Protein AF-A0A4U9WGD2-F1 (afdb_monomer_lite)

pLDDT: mean 89.53, std 11.62, range [39.44, 96.56]

Sequence (68 aa):
MALFHQLLDEQICLTPGTLYSPSGRYHNGLRLSCCYPFNARYTQALARVGAKACEMSGLPAGIAQGEE

Secondary structure (DSSP, 8-state):
-HHHHHHHHTT---EEGGGG-TT---TT-EE--TTS---HHHHHHHHHHHHHHHHHH-PPPPP-S---

Foldseek 3Di:
DVLQVVLVVVVLHWAQPLVVPPPSPRNVDIHDDPPDPPDPVNVVSVVVSQVVVCVVVVNDRDDPDDDD

Structure (mmCIF, N/CA/C/O backbone):
data_AF-A0A4U9WGD2-F1
#
_entry.id   AF-A0A4U9WGD2-F1
#
loop_
_atom_site.group_PDB
_atom_site.id
_atom_site.type_symbol
_atom_site.label_atom_id
_atom_site.label_alt_id
_atom_site.label_comp_id
_atom_site.label_asym_id
_atom_site.label_entity_id
_atom_site.label_seq_id
_atom_site.pdbx_PDB_ins_code
_atom_site.Cartn_x
_atom_site.Cartn_y
_atom_site.Cartn_z
_atom_site.occupancy
_atom_site.B_iso_or_equiv
_atom_site.auth_seq_id
_atom_site.auth_comp_id
_atom_site.auth_asym_id
_atom_site.auth_atom_id
_atom_site.pdbx_PDB_model_num
ATOM 1 N N . MET A 1 1 ? -9.368 -2.393 7.211 1.00 83.69 1 MET A N 1
ATOM 2 C CA . MET A 1 1 ? -8.746 -3.744 7.222 1.00 83.69 1 MET A CA 1
ATOM 3 C C . MET A 1 1 ? -9.079 -4.615 6.007 1.00 83.69 1 MET A C 1
ATOM 5 O O . MET A 1 1 ? -8.191 -5.329 5.570 1.00 83.69 1 MET A O 1
ATOM 9 N N . ALA A 1 2 ? -10.279 -4.557 5.411 1.00 93.38 2 ALA A N 1
ATOM 10 C CA . ALA A 1 2 ? -10.623 -5.395 4.247 1.00 93.38 2 ALA A CA 1
ATOM 11 C C . ALA A 1 2 ? -9.642 -5.270 3.056 1.00 93.38 2 ALA A C 1
ATOM 13 O O . ALA A 1 2 ? -9.212 -6.284 2.519 1.00 93.38 2 ALA A O 1
ATOM 14 N N . LEU A 1 3 ? -9.220 -4.045 2.710 1.00 94.62 3 LEU A N 1
ATOM 15 C CA . LEU A 1 3 ? -8.247 -3.803 1.635 1.00 94.62 3 LEU A CA 1
ATOM 16 C C . LEU A 1 3 ? -6.897 -4.496 1.893 1.00 94.62 3 LEU A C 1
ATOM 18 O O . LEU A 1 3 ? -6.321 -5.073 0.982 1.00 94.62 3 LEU A O 1
ATOM 22 N N . PHE A 1 4 ? -6.410 -4.474 3.139 1.00 95.31 4 PHE A N 1
ATOM 23 C CA . PHE A 1 4 ? -5.157 -5.138 3.514 1.00 95.31 4 PHE A CA 1
ATOM 24 C C . PHE A 1 4 ? -5.223 -6.650 3.270 1.00 95.31 4 PHE A C 1
ATOM 26 O O . PHE A 1 4 ? -4.312 -7.198 2.662 1.00 95.31 4 PHE A O 1
ATOM 33 N N . HIS A 1 5 ? -6.307 -7.305 3.698 1.00 94.75 5 HIS A N 1
ATOM 34 C CA . HIS A 1 5 ? -6.463 -8.748 3.513 1.00 94.75 5 HIS A CA 1
ATOM 35 C C . HIS A 1 5 ? -6.554 -9.132 2.032 1.00 94.75 5 HIS A C 1
ATOM 37 O O . HIS A 1 5 ? -5.836 -10.024 1.603 1.00 94.75 5 HIS A O 1
ATOM 43 N N . GLN A 1 6 ? -7.341 -8.402 1.234 1.00 95.88 6 GLN A N 1
ATOM 44 C CA . GLN A 1 6 ? -7.460 -8.686 -0.202 1.00 95.88 6 GLN A CA 1
ATOM 45 C C . GLN A 1 6 ? -6.129 -8.517 -0.948 1.00 95.88 6 GLN A C 1
ATOM 47 O O . GLN A 1 6 ? -5.796 -9.316 -1.815 1.00 95.88 6 GLN A O 1
ATOM 52 N N . LEU A 1 7 ? -5.337 -7.500 -0.599 1.00 96.38 7 LEU A N 1
ATOM 53 C CA . LEU A 1 7 ? -4.026 -7.289 -1.217 1.00 96.38 7 LEU A CA 1
ATOM 54 C C . LEU A 1 7 ? -2.994 -8.332 -0.777 1.00 96.38 7 LEU A C 1
ATOM 56 O O . LEU A 1 7 ? -2.135 -8.711 -1.571 1.00 96.38 7 LEU A O 1
ATOM 60 N N . LEU A 1 8 ? -3.090 -8.827 0.460 1.00 95.44 8 LEU A N 1
ATOM 61 C CA . LEU A 1 8 ? -2.241 -9.915 0.934 1.00 95.44 8 LEU A CA 1
ATOM 62 C C . LEU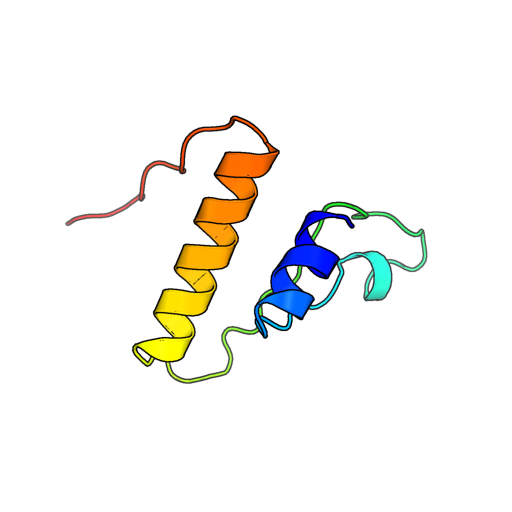 A 1 8 ? -2.486 -11.202 0.131 1.00 95.44 8 LEU A C 1
ATOM 64 O O . LEU A 1 8 ? -1.519 -11.863 -0.251 1.00 95.44 8 LEU A O 1
ATOM 68 N N . ASP A 1 9 ? -3.746 -11.505 -0.194 1.00 96.56 9 ASP A N 1
ATOM 69 C CA . ASP A 1 9 ? -4.110 -12.635 -1.060 1.00 96.56 9 ASP A CA 1
ATOM 70 C C . ASP A 1 9 ? -3.515 -12.478 -2.474 1.00 96.56 9 ASP A C 1
ATOM 72 O O . ASP A 1 9 ? -3.042 -13.447 -3.070 1.00 96.56 9 ASP A O 1
ATOM 76 N N . GLU A 1 10 ? -3.425 -11.241 -2.975 1.00 96.19 10 GLU A N 1
ATOM 77 C CA . GLU A 1 10 ? -2.761 -10.886 -4.240 1.00 96.19 10 GLU A CA 1
ATOM 78 C C . GLU A 1 10 ? -1.218 -10.829 -4.148 1.00 96.19 10 GLU A C 1
ATOM 80 O O . GLU A 1 10 ? -0.552 -10.398 -5.092 1.00 96.19 10 GLU A O 1
ATOM 85 N N . GLN A 1 11 ? -0.616 -11.266 -3.034 1.00 95.75 11 GLN A N 1
ATOM 86 C CA . GLN A 1 11 ? 0.836 -11.218 -2.785 1.00 95.75 11 GLN A CA 1
ATOM 87 C C . GLN A 1 11 ? 1.417 -9.788 -2.758 1.00 95.75 11 GLN A C 1
ATOM 89 O O . GLN A 1 11 ? 2.611 -9.572 -3.011 1.00 95.75 11 GLN A O 1
ATOM 94 N N . ILE A 1 12 ? 0.586 -8.803 -2.410 1.00 95.88 12 ILE A N 1
ATOM 95 C CA . ILE A 1 12 ? 0.963 -7.405 -2.191 1.00 95.88 12 ILE A CA 1
ATOM 96 C C . ILE A 1 12 ? 0.963 -7.141 -0.682 1.00 95.88 12 ILE A C 1
ATOM 98 O O . ILE A 1 12 ? -0.057 -6.845 -0.062 1.00 95.88 12 ILE A O 1
ATOM 102 N N . CYS A 1 13 ? 2.143 -7.258 -0.071 1.00 93.81 13 CYS A N 1
ATOM 103 C CA . CYS A 1 13 ? 2.310 -7.077 1.368 1.00 93.81 13 CYS A CA 1
ATOM 104 C C . CYS A 1 13 ? 2.438 -5.591 1.736 1.00 93.81 13 CYS A C 1
ATOM 106 O O . CYS A 1 13 ? 3.342 -4.900 1.263 1.00 93.81 13 CYS A O 1
ATOM 108 N N . LEU A 1 14 ? 1.554 -5.123 2.617 1.00 93.75 14 LEU A N 1
ATOM 109 C CA . LEU A 1 14 ? 1.525 -3.768 3.174 1.00 93.75 14 LEU A CA 1
ATOM 110 C C . LEU A 1 14 ? 1.488 -3.841 4.701 1.00 93.75 14 LEU A C 1
ATOM 112 O O . LEU A 1 14 ? 1.115 -4.868 5.260 1.00 93.75 14 LEU A O 1
ATOM 116 N N . THR A 1 15 ? 1.817 -2.757 5.403 1.00 94.62 15 THR A N 1
ATOM 117 C CA . THR A 1 15 ? 1.682 -2.740 6.869 1.00 94.62 15 THR A CA 1
ATOM 118 C C . THR A 1 15 ? 0.403 -2.011 7.295 1.00 94.62 15 THR A C 1
ATOM 120 O O . THR A 1 15 ? 0.215 -0.856 6.898 1.00 94.62 15 THR A O 1
ATOM 123 N N . PRO A 1 16 ? -0.481 -2.627 8.104 1.00 94.38 16 PRO A N 1
ATOM 124 C CA . PRO A 1 16 ? -1.675 -1.955 8.612 1.00 94.38 16 PRO A CA 1
ATOM 125 C C . PRO A 1 16 ? -1.307 -0.809 9.565 1.00 94.38 16 PRO A C 1
ATOM 127 O O . PRO A 1 16 ? -0.414 -0.942 10.402 1.00 94.38 16 PRO A O 1
ATOM 130 N N . GLY A 1 17 ? -2.017 0.319 9.470 1.00 92.25 17 GLY A N 1
ATOM 131 C CA . GLY A 1 17 ? -1.731 1.528 10.256 1.00 92.25 17 GLY A CA 1
ATOM 132 C C . GLY A 1 17 ? -1.884 1.345 11.769 1.00 92.25 17 GLY A C 1
ATOM 133 O O . GLY A 1 17 ? 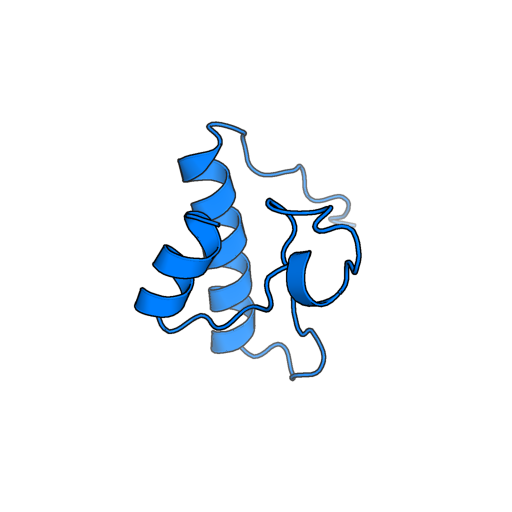-1.208 2.017 12.546 1.00 92.25 17 GLY A O 1
ATOM 134 N N . THR A 1 18 ? -2.703 0.382 12.195 1.00 93.38 18 THR A N 1
ATOM 135 C CA . THR A 1 18 ? -2.889 0.028 13.609 1.00 93.38 18 THR A CA 1
ATOM 136 C C . THR A 1 18 ? -1.610 -0.484 14.267 1.00 93.38 18 THR A C 1
ATOM 138 O O . THR A 1 18 ? -1.433 -0.269 15.461 1.00 93.38 18 THR A O 1
ATOM 141 N N . LEU A 1 19 ? -0.679 -1.073 13.505 1.00 92.19 19 LEU A N 1
ATOM 142 C CA . LEU A 1 19 ? 0.614 -1.537 14.025 1.00 92.19 19 LEU A CA 1
ATOM 143 C C . LEU A 1 19 ? 1.493 -0.380 14.538 1.00 92.19 19 LEU A C 1
ATOM 145 O O . LEU A 1 19 ? 2.367 -0.594 15.372 1.00 92.19 19 LEU A O 1
ATOM 149 N N . TYR A 1 20 ? 1.231 0.851 14.085 1.00 89.62 20 TYR A N 1
ATOM 150 C CA . TYR A 1 20 ? 1.959 2.064 14.477 1.00 89.62 20 TYR A CA 1
ATOM 151 C C . TYR A 1 20 ? 1.131 3.015 15.349 1.00 89.62 20 TYR A C 1
ATOM 153 O O . TYR A 1 20 ? 1.524 4.159 15.574 1.00 89.62 20 TYR A O 1
ATOM 161 N N . SER A 1 21 ? -0.025 2.570 15.839 1.00 91.31 21 SER A N 1
ATOM 162 C CA . SER A 1 21 ? -0.932 3.394 16.632 1.00 91.31 21 SER A CA 1
ATOM 163 C C . SER A 1 21 ? -1.284 2.679 17.931 1.00 91.31 21 SER A C 1
ATOM 165 O O . SER A 1 21 ? -2.190 1.846 17.933 1.00 91.31 21 SER A O 1
ATOM 167 N N . PRO A 1 22 ? -0.642 3.032 19.064 1.00 87.81 22 PRO A N 1
ATOM 168 C CA . PRO A 1 22 ? -0.943 2.426 20.366 1.00 87.81 22 PRO A CA 1
ATOM 169 C C . PRO A 1 22 ? -2.423 2.545 20.757 1.00 87.81 22 PRO A C 1
ATOM 171 O O . PRO A 1 22 ? -2.979 1.684 21.421 1.00 87.81 22 PRO A O 1
ATOM 174 N N . SER A 1 23 ? -3.078 3.614 20.294 1.00 92.12 23 SER A N 1
ATOM 175 C CA . SER A 1 23 ? -4.510 3.872 20.489 1.00 92.12 23 SER A CA 1
ATOM 176 C C . SER A 1 23 ? -5.447 3.112 19.536 1.00 92.12 23 SER A C 1
ATOM 178 O O . SER A 1 23 ? -6.654 3.313 19.597 1.00 92.12 23 SER A O 1
ATOM 180 N N . GLY A 1 24 ? -4.927 2.339 18.577 1.00 85.94 24 GLY A N 1
ATOM 181 C CA . GLY A 1 24 ? -5.729 1.680 17.536 1.00 85.94 24 GLY A CA 1
ATOM 182 C C . GLY A 1 24 ? -6.298 2.613 16.454 1.00 85.94 24 GLY A C 1
ATOM 183 O O . GLY A 1 24 ? -7.017 2.164 15.562 1.00 85.94 24 GLY A O 1
ATOM 184 N N . ARG A 1 25 ? -5.966 3.914 16.483 1.00 89.25 25 ARG A N 1
ATOM 185 C CA . ARG A 1 25 ? -6.284 4.863 15.396 1.00 89.25 25 ARG A CA 1
ATOM 186 C C . ARG A 1 25 ? -5.666 4.414 14.064 1.00 89.25 25 ARG A C 1
ATOM 188 O O . ARG A 1 25 ? -4.690 3.672 14.061 1.00 89.25 25 ARG A O 1
ATOM 195 N N . TYR A 1 26 ? -6.210 4.907 12.950 1.00 91.75 26 TYR A N 1
ATOM 196 C CA . TYR A 1 26 ? -5.797 4.554 11.581 1.00 91.75 26 TYR A CA 1
ATOM 197 C C . TYR A 1 26 ? -6.137 3.110 11.154 1.00 91.75 26 TYR A C 1
ATOM 199 O O . TYR A 1 26 ? -5.389 2.482 10.410 1.00 91.75 26 TYR A O 1
ATOM 207 N N . HIS A 1 27 ? -7.310 2.590 11.539 1.00 90.00 27 HIS A N 1
ATOM 208 C CA . HIS A 1 27 ? -7.817 1.271 11.104 1.00 90.00 27 HIS A CA 1
ATOM 209 C C . HIS A 1 27 ? -8.074 1.138 9.584 1.00 90.00 27 HIS A C 1
ATOM 211 O O . HIS A 1 27 ? -8.239 0.030 9.060 1.00 90.00 27 HIS A O 1
ATOM 217 N N . ASN A 1 28 ? -8.123 2.270 8.879 1.00 90.44 28 ASN A N 1
ATOM 218 C CA . ASN A 1 28 ? -8.176 2.358 7.418 1.00 90.44 28 ASN A CA 1
ATOM 219 C C . ASN A 1 28 ? -6.857 2.868 6.812 1.00 90.44 28 ASN A C 1
ATOM 221 O O . ASN A 1 28 ? -6.760 2.999 5.598 1.00 90.44 28 ASN A O 1
ATOM 225 N N . GLY A 1 29 ? -5.851 3.156 7.641 1.00 93.19 29 GLY A N 1
ATOM 226 C CA . GLY A 1 29 ? -4.527 3.557 7.185 1.00 93.19 29 GLY A CA 1
ATOM 227 C C . GLY A 1 29 ? -3.684 2.345 6.803 1.00 93.19 29 GLY A C 1
ATOM 228 O O . GLY A 1 29 ? -3.750 1.299 7.453 1.00 93.19 29 GLY A O 1
ATOM 229 N N . LEU A 1 30 ? -2.869 2.508 5.765 1.00 93.81 30 LEU A N 1
ATOM 230 C CA . LEU A 1 30 ? -1.862 1.547 5.324 1.00 93.81 30 LEU A CA 1
ATOM 231 C C . LEU A 1 30 ? -0.534 2.279 5.153 1.00 93.81 30 LEU A C 1
ATOM 233 O O . LEU A 1 30 ? -0.507 3.425 4.702 1.00 93.81 30 LEU A O 1
ATOM 237 N N . ARG A 1 31 ? 0.568 1.612 5.489 1.00 93.50 31 ARG A N 1
ATOM 238 C CA . ARG A 1 31 ? 1.921 2.100 5.222 1.00 93.50 31 ARG A CA 1
ATOM 239 C C . ARG A 1 31 ? 2.503 1.349 4.027 1.00 93.50 31 ARG A C 1
ATOM 241 O O . ARG A 1 31 ? 2.527 0.118 4.020 1.00 93.50 31 ARG A O 1
ATOM 248 N N . LEU A 1 32 ? 2.975 2.110 3.040 1.00 90.94 32 LEU A N 1
ATOM 249 C CA . LEU A 1 32 ? 3.666 1.612 1.850 1.00 90.94 32 LEU A CA 1
ATOM 250 C C . LEU A 1 32 ? 5.186 1.707 2.058 1.00 90.94 32 LEU A C 1
ATOM 252 O O . LEU A 1 32 ? 5.679 2.698 2.602 1.00 90.94 32 LEU A O 1
ATOM 256 N N . SER A 1 33 ? 5.932 0.690 1.627 1.00 87.75 33 SER A N 1
ATOM 257 C CA . SER A 1 33 ? 7.390 0.618 1.797 1.00 87.75 33 SER A CA 1
ATOM 258 C C . SER A 1 33 ? 8.134 1.015 0.523 1.00 87.75 33 SER A C 1
ATOM 260 O O . SER A 1 33 ? 8.545 0.150 -0.238 1.00 87.75 33 SER A O 1
ATOM 262 N N . CYS A 1 34 ? 8.395 2.306 0.315 1.00 86.00 34 CYS A N 1
ATOM 263 C CA . CYS A 1 34 ? 9.091 2.818 -0.879 1.00 86.00 34 CYS A CA 1
ATOM 264 C C . CYS A 1 34 ? 10.629 2.725 -0.822 1.00 86.00 34 CYS A C 1
ATOM 266 O O . CYS A 1 34 ? 11.321 3.514 -1.454 1.00 86.00 34 CYS A O 1
ATOM 268 N N . CYS A 1 35 ? 11.175 1.781 -0.051 1.00 88.00 35 CYS A N 1
ATOM 269 C CA . CYS A 1 35 ? 12.623 1.595 0.117 1.00 88.00 35 CYS A CA 1
ATOM 270 C C . CYS A 1 35 ? 13.242 0.668 -0.944 1.00 88.00 35 CYS A C 1
ATOM 272 O O . CYS A 1 35 ? 14.451 0.448 -0.938 1.00 88.00 35 CYS A O 1
ATOM 274 N N . TYR A 1 36 ? 12.420 0.100 -1.827 1.00 86.44 36 TYR A N 1
ATOM 275 C CA . TYR A 1 36 ? 12.857 -0.763 -2.920 1.00 86.44 36 TYR A CA 1
ATOM 276 C C . TYR A 1 36 ? 12.966 0.034 -4.225 1.00 86.44 36 TYR A C 1
ATOM 278 O O . TYR A 1 36 ? 12.211 0.991 -4.415 1.00 86.44 36 TYR A O 1
ATOM 286 N N . PRO A 1 37 ? 13.850 -0.367 -5.156 1.00 91.06 37 PRO A N 1
ATOM 287 C CA . PRO A 1 37 ? 13.864 0.210 -6.493 1.00 91.06 37 PRO A CA 1
ATOM 288 C C . PRO A 1 37 ? 12.487 0.096 -7.159 1.00 91.06 37 PRO A C 1
ATOM 290 O O . PRO A 1 37 ? 11.868 -0.972 -7.134 1.00 91.06 37 PRO A O 1
ATOM 293 N N . PHE A 1 38 ? 12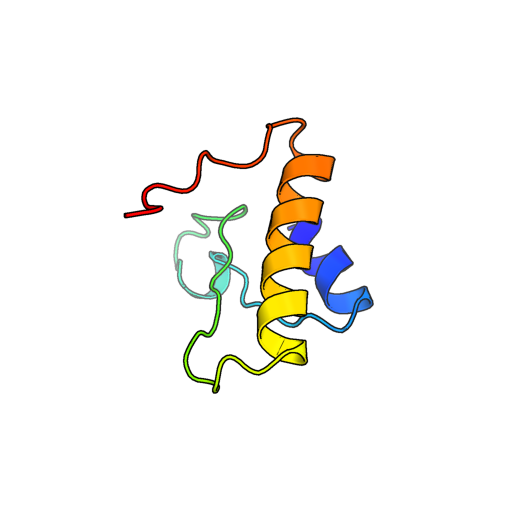.037 1.179 -7.797 1.00 91.62 38 PHE A N 1
ATOM 294 C CA . PHE A 1 38 ? 10.790 1.238 -8.567 1.00 91.62 38 PHE A CA 1
ATOM 295 C C . PHE A 1 38 ? 10.931 0.488 -9.897 1.00 91.62 38 PHE A C 1
ATOM 297 O O . PHE A 1 38 ? 10.947 1.060 -10.984 1.00 91.62 38 PHE A O 1
ATOM 304 N N . ASN A 1 39 ? 11.073 -0.829 -9.807 1.00 94.25 39 ASN A N 1
ATOM 305 C CA . ASN A 1 39 ? 10.982 -1.706 -10.961 1.00 94.25 39 ASN A CA 1
ATOM 306 C C . ASN A 1 39 ? 9.514 -1.912 -11.369 1.00 94.25 39 ASN A C 1
ATOM 308 O O . ASN A 1 39 ? 8.587 -1.571 -10.632 1.00 94.25 39 ASN A O 1
ATOM 312 N N . ALA A 1 40 ? 9.302 -2.523 -12.535 1.00 95.69 40 ALA A N 1
ATOM 313 C CA . ALA A 1 40 ? 7.964 -2.762 -13.071 1.00 95.69 40 ALA A CA 1
ATOM 314 C C . ALA A 1 40 ? 7.041 -3.484 -12.075 1.00 95.69 40 ALA A C 1
ATOM 316 O O . ALA A 1 40 ? 5.902 -3.065 -11.891 1.00 95.69 40 ALA A O 1
ATOM 317 N N . ARG A 1 41 ? 7.541 -4.513 -11.374 1.00 93.31 41 ARG A N 1
ATOM 318 C CA . ARG A 1 41 ? 6.756 -5.260 -10.379 1.00 93.31 41 ARG A CA 1
ATOM 319 C C . ARG A 1 41 ? 6.310 -4.365 -9.221 1.00 93.31 41 ARG A C 1
ATOM 321 O O . ARG A 1 41 ? 5.153 -4.426 -8.816 1.00 93.31 41 ARG A O 1
ATOM 328 N N . TYR A 1 42 ? 7.217 -3.558 -8.675 1.00 93.88 42 TYR A N 1
ATOM 329 C CA . TYR A 1 42 ? 6.928 -2.685 -7.539 1.00 93.88 42 TYR A CA 1
ATOM 330 C C . TYR A 1 42 ? 5.934 -1.582 -7.926 1.00 93.88 42 TYR A C 1
ATOM 332 O O . TYR A 1 42 ? 4.935 -1.377 -7.237 1.00 93.88 42 TYR A O 1
ATOM 340 N N . THR A 1 43 ? 6.138 -0.943 -9.078 1.00 93.94 43 THR A N 1
ATOM 341 C CA . THR A 1 43 ? 5.235 0.097 -9.589 1.00 93.94 43 THR A CA 1
ATOM 342 C C . THR A 1 43 ? 3.846 -0.463 -9.920 1.00 93.94 43 THR A C 1
ATOM 344 O O . THR A 1 43 ? 2.840 0.157 -9.579 1.00 93.94 43 THR A O 1
ATOM 347 N N . GLN A 1 44 ? 3.761 -1.664 -10.505 1.00 95.00 44 GLN A N 1
ATOM 348 C CA . GLN A 1 44 ? 2.483 -2.348 -10.749 1.00 95.00 44 GLN A CA 1
ATOM 349 C C . GLN A 1 44 ? 1.754 -2.689 -9.447 1.00 95.00 44 GLN A C 1
ATOM 351 O O . GLN A 1 44 ? 0.542 -2.495 -9.364 1.00 95.00 44 GLN A O 1
ATOM 356 N N . ALA A 1 45 ? 2.475 -3.147 -8.418 1.00 95.56 45 ALA A N 1
ATOM 357 C CA . ALA A 1 45 ? 1.882 -3.398 -7.109 1.00 95.56 45 ALA A CA 1
ATOM 358 C C . ALA A 1 45 ? 1.284 -2.110 -6.522 1.00 95.56 45 ALA A C 1
ATOM 360 O O . ALA A 1 45 ? 0.131 -2.118 -6.103 1.00 95.56 45 ALA A O 1
ATOM 361 N N . LEU A 1 46 ? 2.009 -0.986 -6.561 1.00 93.88 46 LEU A N 1
ATOM 362 C CA . LEU A 1 46 ? 1.490 0.309 -6.100 1.00 93.88 46 LEU A CA 1
ATOM 363 C C . LEU A 1 46 ? 0.241 0.754 -6.874 1.00 93.88 46 LEU A C 1
ATOM 365 O O . LEU A 1 46 ? -0.748 1.163 -6.262 1.00 93.88 46 LEU A O 1
ATOM 369 N N . ALA A 1 47 ? 0.256 0.629 -8.204 1.00 94.25 47 ALA A N 1
ATOM 370 C CA . ALA A 1 47 ? -0.904 0.938 -9.037 1.00 94.25 47 ALA A CA 1
ATOM 371 C C . ALA A 1 47 ? -2.111 0.053 -8.677 1.00 94.25 47 ALA A C 1
ATOM 373 O O . ALA A 1 47 ? -3.233 0.550 -8.562 1.00 94.25 47 ALA A O 1
ATOM 374 N N . ARG A 1 48 ? -1.882 -1.244 -8.421 1.00 96.50 48 ARG A N 1
ATOM 375 C CA . ARG A 1 48 ? -2.928 -2.184 -7.999 1.00 96.50 48 ARG A CA 1
ATOM 376 C C . ARG A 1 48 ? -3.530 -1.811 -6.644 1.00 96.50 48 ARG A C 1
ATOM 378 O O . ARG A 1 48 ? -4.753 -1.846 -6.514 1.00 96.50 48 ARG A O 1
ATOM 385 N N . VAL A 1 49 ? -2.712 -1.392 -5.674 1.00 95.62 49 VAL A N 1
ATOM 386 C CA . VAL A 1 49 ? -3.192 -0.886 -4.374 1.00 95.62 49 VAL A CA 1
ATOM 387 C C . VAL A 1 49 ? -4.139 0.299 -4.569 1.00 95.62 49 VAL A C 1
ATOM 389 O O . VAL A 1 49 ? -5.241 0.298 -4.018 1.00 95.62 49 VAL A O 1
ATOM 392 N N . GLY A 1 50 ? -3.734 1.287 -5.375 1.00 94.50 50 GLY A N 1
ATOM 393 C CA . GLY A 1 50 ? -4.550 2.468 -5.664 1.00 94.50 50 GLY A CA 1
ATOM 394 C C . GLY A 1 50 ? -5.868 2.119 -6.358 1.00 94.50 50 GLY A C 1
ATOM 395 O O . GLY A 1 50 ? -6.932 2.551 -5.915 1.00 94.50 50 GLY A O 1
ATOM 396 N N . ALA A 1 51 ? -5.814 1.275 -7.392 1.00 96.06 51 ALA A N 1
ATOM 397 C CA . ALA A 1 51 ? -7.001 0.818 -8.111 1.00 96.06 51 ALA A CA 1
ATOM 398 C C . ALA A 1 51 ? -7.984 0.084 -7.187 1.00 96.06 51 ALA A C 1
ATOM 400 O O . ALA A 1 51 ? -9.180 0.372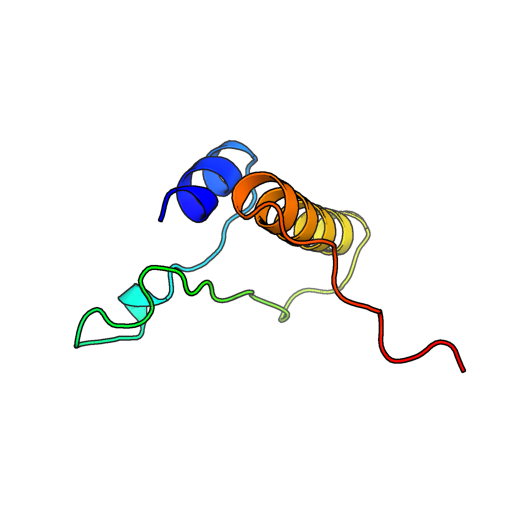 -7.212 1.00 96.06 51 ALA A O 1
ATOM 401 N N . LYS A 1 52 ? -7.484 -0.808 -6.319 1.00 96.25 52 LYS A N 1
ATOM 402 C CA . LYS A 1 52 ? -8.330 -1.550 -5.379 1.00 96.25 52 LYS A CA 1
ATOM 403 C C . LYS A 1 52 ? -8.953 -0.638 -4.323 1.00 96.25 52 LYS A C 1
ATOM 405 O O . LYS A 1 52 ? -10.116 -0.813 -3.969 1.00 96.25 52 LYS A O 1
ATOM 410 N N . ALA A 1 53 ? -8.218 0.371 -3.857 1.00 94.88 53 ALA A N 1
ATOM 411 C CA . ALA A 1 53 ? -8.765 1.383 -2.958 1.00 94.88 53 ALA A CA 1
ATOM 412 C C . ALA A 1 53 ? -9.904 2.186 -3.617 1.00 94.88 53 ALA A C 1
ATOM 414 O O . ALA A 1 53 ? -10.927 2.422 -2.973 1.00 94.88 53 ALA A O 1
ATOM 415 N N . CYS A 1 54 ? -9.764 2.559 -4.894 1.00 95.56 54 CYS A N 1
ATOM 416 C CA . CYS A 1 54 ? -10.821 3.235 -5.658 1.00 95.56 54 CYS A CA 1
ATOM 417 C C . CYS A 1 54 ? -12.046 2.324 -5.840 1.00 95.56 54 CYS A C 1
ATOM 419 O O . CYS A 1 54 ? -13.158 2.727 -5.512 1.00 95.56 54 CYS A O 1
ATOM 421 N N . GLU A 1 55 ? -11.839 1.069 -6.255 1.00 96.06 55 GLU A N 1
ATOM 422 C CA . GLU A 1 55 ? -12.900 0.057 -6.403 1.00 96.06 55 GLU A CA 1
ATOM 423 C C . GLU A 1 55 ? -13.712 -0.108 -5.109 1.00 96.06 55 GLU A C 1
ATOM 425 O O . GLU A 1 55 ? -14.940 -0.095 -5.135 1.00 96.06 55 GLU A O 1
ATOM 430 N N . MET A 1 56 ? -13.034 -0.218 -3.962 1.00 94.75 56 MET A N 1
ATOM 431 C CA . MET A 1 56 ? -13.690 -0.437 -2.670 1.00 94.75 56 MET A CA 1
ATOM 432 C C . MET A 1 56 ? -14.359 0.814 -2.093 1.00 94.75 56 MET A C 1
ATOM 434 O O . MET A 1 56 ? -15.321 0.691 -1.337 1.00 94.75 56 MET A O 1
ATOM 438 N N . SER A 1 57 ? -13.824 2.003 -2.377 1.00 93.62 57 SER A N 1
ATOM 439 C CA . SER A 1 57 ? -14.354 3.264 -1.839 1.00 93.62 57 SER A CA 1
ATOM 440 C C . SER A 1 57 ? -15.405 3.914 -2.736 1.00 93.62 57 SER A C 1
ATOM 442 O O . SER A 1 57 ? -16.142 4.777 -2.265 1.00 93.62 57 SER A O 1
ATOM 444 N N . GLY A 1 58 ? -15.464 3.538 -4.018 1.00 95.25 58 GLY A N 1
ATOM 445 C CA . GLY A 1 58 ? -16.264 4.225 -5.033 1.00 95.25 58 GLY A CA 1
ATOM 446 C C . GLY A 1 58 ? -15.734 5.617 -5.395 1.00 95.25 58 GLY A C 1
ATOM 447 O O . GLY A 1 58 ? -16.380 6.337 -6.153 1.00 95.25 58 GLY A O 1
ATOM 448 N N . LEU A 1 59 ? -14.576 6.014 -4.857 1.00 92.62 59 LEU A N 1
ATOM 449 C CA . LEU A 1 59 ? -13.938 7.284 -5.178 1.00 92.62 59 LEU A CA 1
ATOM 450 C C . LEU A 1 59 ? -13.135 7.149 -6.477 1.00 92.62 59 LEU A C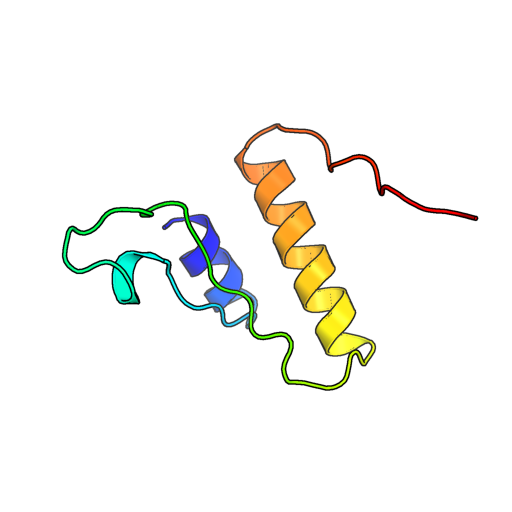 1
ATOM 452 O O . LEU A 1 59 ? -12.508 6.110 -6.705 1.00 92.62 59 LEU A O 1
ATOM 456 N N . PRO A 1 60 ? -13.114 8.190 -7.326 1.00 92.38 60 PRO A N 1
ATOM 457 C CA . PRO A 1 60 ? -12.238 8.202 -8.486 1.00 92.38 60 PRO A CA 1
ATOM 458 C C . PRO A 1 60 ? -10.768 8.247 -8.049 1.00 92.38 60 PRO A C 1
ATOM 460 O O . PRO A 1 60 ? -10.437 8.718 -6.957 1.00 92.38 60 PRO A O 1
ATOM 463 N N . ALA A 1 61 ? -9.877 7.795 -8.934 1.00 90.06 61 ALA A N 1
ATOM 464 C CA . ALA A 1 61 ? -8.447 7.996 -8.748 1.00 90.06 61 ALA A CA 1
ATOM 465 C C . ALA A 1 61 ? -8.136 9.496 -8.614 1.00 90.06 61 ALA A C 1
ATOM 467 O O . ALA A 1 61 ? -8.758 10.334 -9.271 1.00 90.06 61 ALA A O 1
ATOM 468 N N . GLY A 1 62 ? -7.176 9.831 -7.748 1.00 82.62 62 GLY A N 1
ATOM 469 C CA . GLY A 1 62 ? -6.726 11.210 -7.584 1.00 82.62 62 GLY A CA 1
ATOM 470 C C . GLY A 1 62 ? -6.157 11.776 -8.886 1.00 82.62 62 GLY A C 1
ATOM 471 O O . GLY A 1 62 ? -5.596 11.047 -9.702 1.00 82.62 62 GLY A O 1
ATOM 472 N N . ILE A 1 63 ? -6.285 13.090 -9.063 1.00 76.88 63 ILE A N 1
ATOM 473 C CA . ILE A 1 63 ? -5.642 13.816 -10.161 1.00 76.88 63 ILE A CA 1
ATOM 474 C C . ILE A 1 63 ? -4.134 13.788 -9.898 1.00 76.88 63 ILE A C 1
ATOM 476 O O . ILE A 1 63 ? -3.694 14.261 -8.848 1.00 76.88 63 ILE A O 1
ATOM 480 N N . ALA A 1 64 ? -3.342 13.215 -10.807 1.00 64.75 64 ALA A N 1
ATOM 481 C CA . ALA A 1 64 ? -1.890 13.300 -10.713 1.00 64.75 64 ALA A CA 1
ATOM 482 C C . ALA A 1 64 ? -1.495 14.784 -10.762 1.00 64.75 64 ALA A C 1
ATOM 484 O O . ALA A 1 64 ? -1.733 15.466 -11.757 1.00 64.75 64 ALA A O 1
ATOM 485 N N . GLN A 1 65 ? -0.948 15.311 -9.667 1.00 53.12 65 GLN A N 1
ATOM 486 C CA . GLN A 1 65 ? -0.344 16.636 -9.689 1.00 53.12 65 GLN A CA 1
ATOM 487 C C . GLN A 1 65 ? 1.040 16.507 -10.332 1.00 53.12 65 GLN A C 1
ATOM 489 O O . GLN A 1 65 ? 1.981 16.086 -9.665 1.00 53.12 65 GLN A O 1
ATOM 494 N N . GLY A 1 66 ? 1.133 16.841 -11.623 1.00 52.53 66 GLY A N 1
ATOM 495 C CA . GLY A 1 66 ? 2.396 17.033 -12.341 1.00 52.53 66 GLY A CA 1
ATOM 496 C C . GLY A 1 66 ? 2.568 16.154 -13.581 1.00 52.53 66 GLY A C 1
ATOM 497 O O . GLY A 1 66 ? 3.088 15.047 -13.488 1.00 52.53 66 GLY A O 1
ATOM 498 N N . GLU A 1 67 ? 2.202 16.701 -14.739 1.00 46.22 67 GLU A N 1
ATOM 499 C CA . GLU A 1 67 ? 2.930 16.495 -15.995 1.00 46.22 67 GLU A CA 1
ATOM 500 C C . GLU A 1 67 ? 3.385 17.893 -16.439 1.00 46.22 67 GLU A C 1
ATOM 502 O O . GLU A 1 67 ? 2.589 18.670 -16.964 1.00 46.22 67 GLU A O 1
ATOM 507 N N . GLU A 1 68 ? 4.638 18.230 -16.136 1.00 39.44 68 GLU A N 1
ATOM 508 C CA . GLU A 1 68 ? 5.393 19.329 -16.753 1.00 39.44 68 GLU A CA 1
ATOM 509 C C . GLU A 1 68 ? 6.684 18.743 -17.327 1.00 39.44 68 GLU A C 1
ATOM 511 O O . GLU A 1 68 ? 7.347 17.967 -16.594 1.00 39.44 68 GLU A O 1
#

Organism: Serratia fonticola (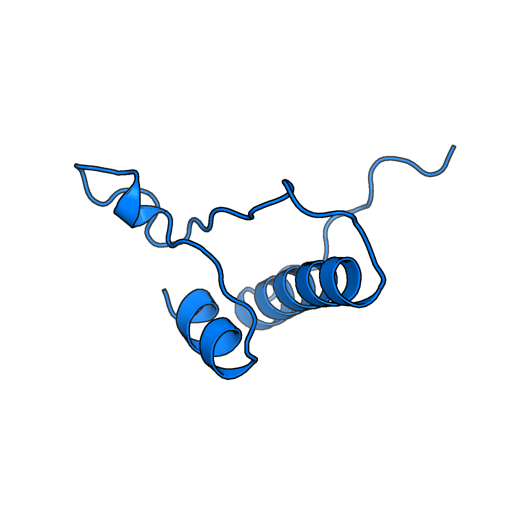NCBI:txid47917)

Radius of gyration: 13.21 Å; chains: 1; bounding box: 30×32×37 Å

InterPro domains:
  IPR015422 Pyridoxal phosphate-dependent transferase, small domain [G3DSA:3.90.1150.10] (1-55)
  IPR015424 Pyridoxal phosphate-dependent transferase [SSF53383] (2-50)